Protein AF-A0A9P0PGC3-F1 (afdb_monomer)

Secondary structure (DSSP, 8-state):
----SSHHHHHHHHHHHHHHHHHHHHHHHHHHHHHHHHHHTTSSS-TTTSHHHHHHHHHHTTT---SS-HHHHHHHHHHTT---SSHHHHHHHHHHHHHHHHHHHHHHHHHHHHHHHHSTTS---TT-------HHHHHHHHHHTT------S---

Structure (mmCIF, N/CA/C/O backbone):
data_AF-A0A9P0PGC3-F1
#
_entry.id   AF-A0A9P0PGC3-F1
#
loop_
_atom_site.group_PDB
_atom_site.id
_atom_site.type_symbol
_atom_site.label_atom_id
_atom_site.label_alt_id
_atom_site.label_comp_id
_atom_site.label_asym_id
_atom_site.label_entity_id
_atom_site.label_seq_id
_atom_site.pdbx_PDB_ins_code
_atom_site.Cartn_x
_atom_site.Cartn_y
_atom_site.Cartn_z
_atom_site.occupancy
_atom_site.B_iso_or_equiv
_atom_site.auth_seq_id
_atom_site.auth_comp_id
_atom_site.auth_asym_id
_atom_site.auth_atom_id
_atom_site.pdbx_PDB_model_num
ATOM 1 N N . MET A 1 1 ? 17.626 52.224 -50.484 1.00 42.75 1 MET A N 1
ATOM 2 C CA . MET A 1 1 ? 18.497 51.532 -49.508 1.00 42.75 1 MET A CA 1
ATOM 3 C C . MET A 1 1 ? 17.726 51.415 -48.203 1.00 42.75 1 MET A C 1
ATOM 5 O O . MET A 1 1 ? 17.759 52.318 -47.383 1.00 42.75 1 MET A O 1
ATOM 9 N N . THR A 1 2 ? 16.936 50.357 -48.056 1.00 45.84 2 THR A N 1
ATOM 10 C CA . THR A 1 2 ? 16.105 50.108 -46.872 1.00 45.84 2 THR A CA 1
ATOM 11 C C . THR A 1 2 ? 16.418 48.710 -46.381 1.00 45.84 2 THR A C 1
ATOM 13 O O . THR A 1 2 ? 16.190 47.783 -47.145 1.00 45.84 2 THR A O 1
ATOM 16 N N . THR A 1 3 ? 16.939 48.594 -45.154 1.00 46.19 3 THR A N 1
ATOM 17 C CA . THR A 1 3 ? 16.702 47.511 -44.172 1.00 46.19 3 THR A CA 1
ATOM 18 C C . THR A 1 3 ? 17.803 47.551 -43.110 1.00 46.19 3 THR A C 1
ATOM 20 O O . THR A 1 3 ? 18.868 46.985 -43.330 1.00 46.19 3 THR A O 1
ATOM 23 N 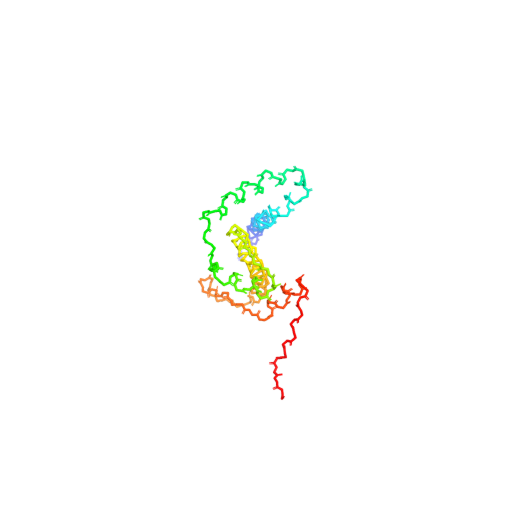N . SER A 1 4 ? 17.571 48.190 -41.955 1.00 48.78 4 SER A N 1
ATOM 24 C CA . SER A 1 4 ? 18.324 47.857 -40.729 1.00 48.78 4 SER A CA 1
ATOM 25 C C . SER A 1 4 ? 17.698 48.453 -39.459 1.00 48.78 4 SER A C 1
ATOM 27 O O . SER A 1 4 ? 18.292 49.296 -38.800 1.00 48.78 4 SER A O 1
ATOM 29 N N . THR A 1 5 ? 16.476 48.052 -39.094 1.00 49.94 5 THR A N 1
ATOM 30 C CA . THR A 1 5 ? 15.910 48.373 -37.760 1.00 49.94 5 THR A CA 1
ATOM 31 C C . THR A 1 5 ? 15.031 47.260 -37.167 1.00 49.94 5 THR A C 1
ATOM 33 O O . THR A 1 5 ? 14.230 47.519 -36.276 1.00 49.94 5 THR A O 1
ATOM 36 N N . SER A 1 6 ? 15.164 45.998 -37.604 1.00 50.94 6 SER A N 1
ATOM 37 C CA . SER A 1 6 ? 14.260 44.913 -37.154 1.00 50.94 6 SER A CA 1
ATOM 38 C C . SER A 1 6 ? 14.863 43.921 -36.141 1.00 50.94 6 SER A C 1
ATOM 40 O O . SER A 1 6 ? 14.130 43.220 -35.448 1.00 50.94 6 SER A O 1
ATOM 42 N N . VAL A 1 7 ? 16.187 43.885 -35.957 1.00 48.88 7 VAL A N 1
ATOM 43 C CA . VAL A 1 7 ? 16.829 42.849 -35.116 1.00 48.88 7 VAL A CA 1
ATOM 44 C C . VAL A 1 7 ? 16.944 43.204 -33.626 1.00 48.88 7 VAL A C 1
ATOM 46 O O . VAL A 1 7 ? 17.023 42.308 -32.788 1.00 48.88 7 VAL A O 1
ATOM 49 N N . ALA A 1 8 ? 16.875 44.487 -33.251 1.00 47.59 8 ALA A N 1
ATOM 50 C CA . ALA A 1 8 ? 17.046 44.908 -31.853 1.00 47.59 8 ALA A CA 1
ATOM 51 C C . ALA A 1 8 ? 15.790 44.696 -30.974 1.00 47.59 8 ALA A C 1
ATOM 53 O O . ALA A 1 8 ? 15.911 44.494 -29.764 1.00 47.59 8 ALA A O 1
ATOM 54 N N . CYS A 1 9 ? 14.583 44.695 -31.557 1.00 42.34 9 CYS A N 1
ATOM 55 C CA . CYS A 1 9 ? 13.338 44.460 -30.808 1.00 42.34 9 CYS A CA 1
ATOM 56 C C . CYS A 1 9 ? 13.086 42.976 -30.491 1.00 42.34 9 CYS A C 1
ATOM 58 O O . CYS A 1 9 ? 12.517 42.666 -29.445 1.00 42.34 9 CYS A O 1
ATOM 60 N N . GLN A 1 10 ? 13.552 42.051 -31.334 1.00 37.75 10 GLN A N 1
ATOM 61 C CA . GLN A 1 10 ? 13.341 40.606 -31.158 1.00 37.75 10 GLN A CA 1
ATOM 62 C C . GLN A 1 10 ? 14.088 40.030 -29.937 1.00 37.75 10 GLN A C 1
ATOM 64 O O . GLN A 1 10 ? 13.552 39.174 -29.232 1.00 37.75 10 GLN A O 1
ATOM 69 N N . LEU A 1 11 ? 15.274 40.551 -29.597 1.00 45.38 11 LEU A N 1
ATOM 70 C CA . LEU A 1 11 ? 16.081 40.002 -28.496 1.00 45.38 11 LEU A CA 1
ATOM 71 C C . LEU A 1 11 ? 15.532 40.344 -27.094 1.00 45.38 11 LEU A C 1
ATOM 73 O O . LEU A 1 11 ? 15.659 39.553 -26.158 1.00 45.38 11 LEU A O 1
ATOM 77 N N . LYS A 1 12 ? 14.862 41.496 -26.934 1.00 44.12 12 LYS A N 1
ATOM 78 C CA . LYS A 1 12 ? 14.280 41.916 -25.641 1.00 44.12 12 LYS A CA 1
ATOM 79 C C . LYS A 1 12 ? 13.019 41.136 -25.268 1.00 44.12 12 LYS A C 1
ATOM 81 O O . LYS A 1 12 ? 12.789 40.882 -24.085 1.00 44.12 12 LYS A O 1
ATOM 86 N N . VAL A 1 13 ? 12.218 40.731 -26.253 1.00 54.56 13 VAL A N 1
ATOM 87 C CA . VAL A 1 13 ? 10.988 39.957 -26.019 1.00 54.56 13 VAL A CA 1
ATOM 88 C C . VAL A 1 13 ? 11.329 38.529 -25.584 1.00 54.56 13 VAL A C 1
ATOM 90 O O . VAL A 1 13 ? 10.723 38.005 -24.651 1.00 54.56 13 VAL A O 1
ATOM 93 N N . HIS A 1 14 ? 12.378 37.942 -26.162 1.00 44.97 14 HIS A N 1
ATOM 94 C CA . HIS A 1 14 ? 12.799 36.581 -25.841 1.00 44.97 14 HIS A CA 1
ATOM 95 C C . HIS A 1 14 ? 13.376 36.451 -24.421 1.00 44.97 14 HIS A C 1
ATOM 97 O O . HIS A 1 14 ? 13.073 35.487 -23.726 1.00 44.97 14 HIS A O 1
ATOM 103 N N . CYS A 1 15 ? 14.103 37.462 -23.927 1.00 43.22 15 CYS A N 1
ATOM 104 C CA . CYS A 1 15 ? 14.627 37.464 -22.556 1.00 43.22 15 CYS A CA 1
ATOM 105 C C . CYS A 1 15 ? 13.507 37.542 -21.499 1.00 43.22 15 CYS A C 1
ATOM 107 O O . CYS A 1 15 ? 13.538 36.822 -20.502 1.00 43.22 15 CYS A O 1
ATOM 109 N N . ARG A 1 16 ? 12.458 38.348 -21.737 1.00 50.69 16 ARG A N 1
ATOM 110 C CA . ARG A 1 16 ? 11.301 38.424 -20.822 1.00 50.69 16 ARG A CA 1
ATOM 111 C C . ARG A 1 16 ? 10.471 37.141 -20.835 1.00 50.69 16 ARG A C 1
ATOM 113 O O . ARG A 1 16 ? 10.026 36.720 -19.772 1.00 50.69 16 ARG A O 1
ATOM 120 N N . ILE A 1 17 ? 10.302 36.504 -21.997 1.00 60.78 17 ILE A N 1
ATOM 121 C CA . ILE A 1 17 ? 9.603 35.215 -22.116 1.00 60.78 17 ILE A CA 1
ATOM 122 C C . ILE A 1 17 ? 10.417 34.096 -21.453 1.00 60.78 17 ILE A C 1
ATOM 124 O O . ILE A 1 17 ? 9.846 33.316 -20.697 1.00 60.78 17 ILE A O 1
ATOM 128 N N . TRP A 1 18 ? 11.741 34.057 -21.633 1.00 50.69 18 TRP A N 1
ATOM 129 C CA . TRP A 1 18 ? 12.603 33.056 -20.994 1.00 50.69 18 TRP A CA 1
ATOM 130 C C . TRP A 1 18 ? 12.639 33.217 -19.467 1.00 50.69 18 TRP A C 1
ATOM 132 O O . TRP A 1 18 ? 12.511 32.231 -18.745 1.00 50.69 18 TRP A O 1
ATOM 142 N N . LEU A 1 19 ? 12.675 34.456 -18.952 1.00 55.84 19 LEU A N 1
ATOM 143 C CA . LEU A 1 19 ? 12.517 34.714 -17.515 1.00 55.84 19 LEU A CA 1
ATOM 144 C C . LEU A 1 19 ? 11.138 34.281 -16.999 1.00 55.84 19 LEU A C 1
ATOM 146 O O . LEU A 1 19 ? 11.040 33.765 -15.889 1.00 55.84 19 LEU A O 1
ATOM 150 N N . TYR A 1 20 ? 10.072 34.488 -17.777 1.00 54.59 20 TYR A N 1
ATOM 151 C CA . TYR A 1 20 ? 8.711 34.120 -17.380 1.00 54.59 20 TYR A CA 1
ATOM 152 C C . TYR A 1 20 ? 8.512 32.602 -17.368 1.00 54.59 20 TYR A C 1
ATOM 154 O O . TYR A 1 20 ? 7.936 32.071 -16.422 1.00 54.59 20 TYR A O 1
ATOM 162 N N . VAL A 1 21 ? 9.052 31.897 -18.366 1.00 49.41 21 VAL A N 1
ATOM 163 C CA . VAL A 1 21 ? 9.047 30.431 -18.441 1.00 49.41 21 VAL A CA 1
ATOM 164 C C . VAL A 1 21 ? 9.909 29.842 -17.329 1.00 49.41 21 VAL A C 1
ATOM 166 O O . VAL A 1 21 ? 9.423 28.985 -16.606 1.00 49.41 21 VAL A O 1
ATOM 169 N N . CYS A 1 22 ? 11.111 30.367 -17.078 1.00 50.03 22 CYS A N 1
ATOM 170 C CA . CYS A 1 22 ? 11.976 29.902 -15.991 1.00 50.03 22 CYS A CA 1
ATOM 171 C C . CYS A 1 22 ? 11.343 30.148 -14.605 1.00 50.03 22 CYS A C 1
ATOM 173 O O . CYS A 1 22 ? 11.344 29.275 -13.737 1.00 50.03 22 CYS A O 1
ATOM 175 N N . LYS A 1 23 ? 10.681 31.297 -14.412 1.00 59.06 23 LYS A N 1
ATOM 176 C CA . LYS A 1 23 ? 9.952 31.619 -13.174 1.00 59.06 23 LYS A CA 1
ATOM 177 C C . LYS A 1 23 ? 8.683 30.774 -13.004 1.00 59.06 23 LYS A C 1
ATOM 179 O O . LYS A 1 23 ? 8.354 30.419 -11.875 1.00 59.06 23 LYS A O 1
ATOM 184 N N . GLN A 1 24 ? 7.998 30.412 -14.092 1.00 60.12 24 GLN A N 1
ATOM 185 C CA . GLN A 1 24 ? 6.842 29.505 -1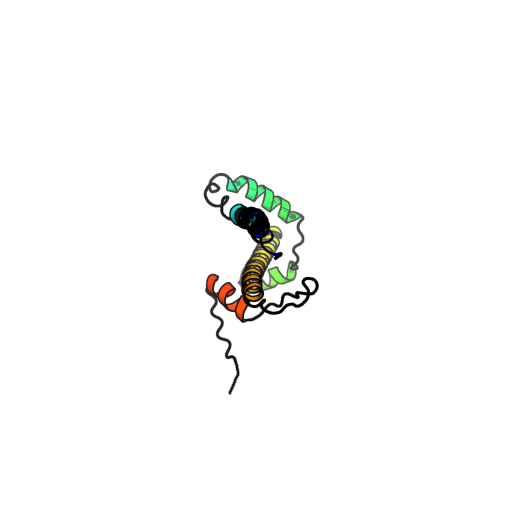4.072 1.00 60.12 24 GLN A CA 1
ATOM 186 C C . GLN A 1 24 ? 7.245 28.042 -13.875 1.00 60.12 24 GLN A C 1
ATOM 188 O O . GLN A 1 24 ? 6.576 27.324 -13.135 1.00 60.12 24 GLN A O 1
ATOM 193 N N . GLN A 1 25 ? 8.371 27.621 -14.444 1.00 50.25 25 GLN A N 1
ATOM 194 C CA . GLN A 1 25 ? 8.930 26.284 -14.283 1.00 50.25 25 GLN A CA 1
ATOM 195 C C . GLN A 1 25 ? 9.460 26.095 -12.858 1.00 50.25 25 GLN A C 1
ATOM 197 O O . GLN A 1 25 ? 9.161 25.082 -12.240 1.00 50.25 25 GLN A O 1
ATOM 202 N N . ALA A 1 26 ? 10.075 27.123 -12.259 1.00 55.00 26 ALA A N 1
ATOM 203 C CA . ALA A 1 26 ? 10.416 27.141 -10.836 1.00 55.00 26 ALA A CA 1
ATOM 204 C C . ALA A 1 26 ? 9.178 27.124 -9.914 1.00 55.00 26 ALA A C 1
ATOM 206 O O . ALA A 1 26 ? 9.235 26.560 -8.825 1.00 55.00 26 ALA A O 1
ATOM 207 N N . LYS A 1 27 ? 8.043 27.710 -10.327 1.00 59.81 27 LYS A N 1
ATOM 208 C CA . LYS A 1 27 ? 6.779 27.692 -9.561 1.00 59.81 27 LYS A CA 1
ATOM 209 C C . LYS A 1 27 ? 6.080 26.332 -9.622 1.00 59.81 27 LYS A C 1
ATOM 211 O O . LYS A 1 27 ? 5.497 25.906 -8.628 1.00 59.81 27 LYS A O 1
ATOM 216 N N . LEU A 1 28 ? 6.154 25.659 -10.770 1.00 55.59 28 LEU A N 1
ATOM 217 C CA . LEU A 1 28 ? 5.652 24.300 -10.973 1.00 55.59 28 LEU A CA 1
ATOM 218 C C . LEU A 1 28 ? 6.538 23.271 -10.269 1.00 55.59 28 LEU A C 1
ATOM 220 O O . LEU A 1 28 ? 5.997 22.451 -9.539 1.00 55.59 28 LEU A O 1
ATOM 224 N N . LEU A 1 29 ? 7.870 23.399 -10.348 1.00 54.72 29 LEU A N 1
ATOM 225 C CA . LEU A 1 29 ? 8.794 22.574 -9.564 1.00 54.72 29 LEU A CA 1
ATOM 226 C C . LEU A 1 29 ? 8.574 22.787 -8.064 1.00 54.72 29 LEU A C 1
ATOM 228 O O . LEU A 1 29 ? 8.441 21.817 -7.338 1.00 54.72 29 LEU A O 1
ATOM 232 N N . LYS A 1 30 ? 8.428 24.037 -7.596 1.00 50.28 30 LYS A N 1
ATOM 233 C CA . LYS A 1 30 ? 8.088 24.315 -6.190 1.00 50.28 30 LYS A CA 1
ATOM 234 C C . LYS A 1 30 ? 6.729 23.743 -5.789 1.00 50.28 30 LYS A C 1
ATOM 236 O O . LYS A 1 30 ? 6.603 23.299 -4.662 1.00 50.28 30 LYS A O 1
ATOM 241 N N . ARG A 1 31 ? 5.728 23.707 -6.679 1.00 53.38 31 ARG A N 1
ATOM 242 C CA . ARG A 1 31 ? 4.428 23.060 -6.409 1.00 53.38 31 ARG A CA 1
ATOM 243 C C . ARG A 1 31 ? 4.509 21.535 -6.390 1.00 53.38 31 ARG A C 1
ATOM 245 O O . ARG A 1 31 ? 3.820 20.938 -5.577 1.00 53.38 31 ARG A O 1
ATOM 252 N N . GLN A 1 32 ? 5.318 20.920 -7.250 1.00 50.53 32 GLN A N 1
ATOM 253 C CA . GLN A 1 32 ? 5.520 19.467 -7.282 1.00 50.53 32 GLN A CA 1
ATOM 254 C C . GLN A 1 32 ? 6.363 18.997 -6.093 1.00 50.53 32 GLN A C 1
ATOM 256 O O . GLN A 1 32 ? 5.971 18.067 -5.400 1.00 50.53 32 GLN A O 1
ATOM 261 N N . VAL A 1 33 ? 7.434 19.729 -5.778 1.00 48.91 33 VAL A N 1
ATOM 262 C CA . VAL A 1 33 ? 8.268 19.526 -4.590 1.00 48.91 33 VAL A CA 1
ATOM 263 C C . VAL A 1 33 ? 7.452 19.768 -3.317 1.00 48.91 33 VAL A C 1
ATOM 265 O O . VAL A 1 33 ? 7.558 18.964 -2.408 1.00 48.91 33 VAL A O 1
ATOM 268 N N . PHE A 1 34 ? 6.565 20.773 -3.253 1.00 42.53 34 PHE A N 1
ATOM 269 C CA . PHE A 1 34 ? 5.673 20.994 -2.097 1.00 42.53 34 PHE A CA 1
ATOM 270 C C . PHE A 1 34 ? 4.609 19.896 -1.937 1.00 42.53 34 PHE A C 1
ATOM 272 O O . PHE A 1 34 ? 4.236 19.588 -0.814 1.00 42.53 34 PHE A O 1
ATOM 279 N N . LYS A 1 35 ? 4.149 19.274 -3.034 1.00 46.28 35 LYS A N 1
ATOM 280 C CA . LYS A 1 35 ? 3.187 18.159 -2.989 1.00 46.28 35 LYS A CA 1
ATOM 281 C C . LYS A 1 35 ? 3.818 16.820 -2.585 1.00 46.28 35 LYS A C 1
ATOM 283 O O . LYS A 1 35 ? 3.080 15.970 -2.128 1.00 46.28 35 LYS A O 1
ATOM 288 N N . MET A 1 36 ? 5.133 16.653 -2.759 1.00 42.22 36 MET A N 1
ATOM 289 C CA . MET A 1 36 ? 5.880 15.456 -2.333 1.00 42.22 36 MET A CA 1
ATOM 290 C C . MET A 1 36 ? 6.607 15.654 -0.988 1.00 42.22 36 MET A C 1
ATOM 292 O O . MET A 1 36 ? 6.745 14.718 -0.219 1.00 42.22 36 MET A O 1
ATOM 296 N N . ASN A 1 37 ? 7.018 16.883 -0.646 1.00 44.28 37 ASN A N 1
ATOM 297 C CA . ASN A 1 37 ? 7.640 17.197 0.654 1.00 44.28 37 ASN A CA 1
ATOM 298 C C . ASN A 1 37 ? 6.634 17.316 1.803 1.00 44.28 37 ASN A C 1
ATOM 300 O O . ASN A 1 37 ? 7.049 17.383 2.958 1.00 44.28 37 ASN A O 1
ATOM 304 N N . GLN A 1 38 ? 5.333 17.398 1.513 1.00 42.88 38 GLN A N 1
ATOM 305 C CA . GLN A 1 38 ? 4.321 17.407 2.569 1.00 42.88 38 GLN A CA 1
ATOM 306 C C . GLN A 1 38 ? 4.128 16.012 3.188 1.00 42.88 38 GLN A C 1
ATOM 308 O O . GLN A 1 38 ? 3.710 15.935 4.339 1.00 42.88 38 GLN A O 1
ATOM 313 N N . ASP A 1 39 ? 4.533 14.954 2.477 1.00 47.69 39 ASP A N 1
ATOM 314 C CA . ASP A 1 39 ? 4.445 13.571 2.952 1.00 47.69 39 ASP A CA 1
ATOM 315 C C . ASP A 1 39 ? 5.720 13.119 3.695 1.00 47.69 39 ASP A C 1
ATOM 317 O O . ASP A 1 39 ? 5.627 12.359 4.655 1.00 47.69 39 ASP A O 1
ATOM 321 N N . GLU A 1 40 ? 6.908 13.639 3.352 1.00 50.81 40 GLU A N 1
ATOM 322 C CA . GLU A 1 40 ? 8.166 13.198 3.989 1.00 50.81 40 GLU A CA 1
ATOM 323 C C . GLU A 1 40 ? 8.568 13.962 5.264 1.00 50.81 40 GLU A C 1
ATOM 325 O O . GLU A 1 40 ? 9.354 13.452 6.059 1.00 50.81 40 GLU A O 1
ATOM 330 N N . LYS A 1 41 ? 8.035 15.163 5.532 1.00 38.84 41 LYS A N 1
ATOM 331 C CA . LYS A 1 41 ? 8.497 15.984 6.676 1.00 38.84 41 LYS A CA 1
ATOM 332 C C . LYS A 1 41 ? 7.725 15.828 7.990 1.00 38.84 41 LYS A C 1
ATOM 334 O O . LYS A 1 41 ? 7.971 16.589 8.920 1.00 38.84 41 LYS A O 1
ATOM 339 N N . MET A 1 42 ? 6.805 14.870 8.080 1.00 35.22 42 MET A N 1
ATOM 340 C CA . MET A 1 42 ? 6.003 14.614 9.290 1.00 35.22 42 MET A CA 1
ATOM 341 C C . MET A 1 42 ? 6.364 13.301 10.004 1.00 35.22 42 MET A C 1
ATOM 343 O O . MET A 1 42 ? 5.717 12.966 10.990 1.00 35.22 42 MET A O 1
ATOM 347 N N . ILE A 1 43 ? 7.366 12.548 9.534 1.00 53.16 43 ILE A N 1
ATOM 348 C CA . ILE A 1 43 ? 7.625 11.184 10.034 1.00 53.16 43 ILE A CA 1
ATOM 349 C C . ILE A 1 43 ? 8.623 11.148 11.211 1.00 53.16 43 ILE A C 1
ATOM 351 O O . ILE A 1 43 ? 8.566 10.219 12.011 1.00 53.16 43 ILE A O 1
ATOM 355 N N . GLU A 1 44 ? 9.476 12.161 11.408 1.00 46.53 44 GLU A N 1
ATOM 356 C CA . GLU A 1 44 ? 10.603 12.029 12.355 1.00 46.53 44 GLU A CA 1
ATOM 357 C C . GLU A 1 44 ? 10.368 12.606 13.775 1.00 46.53 44 GLU A C 1
ATOM 359 O O . GLU A 1 44 ? 10.986 12.130 14.723 1.00 46.53 44 GLU A O 1
ATOM 364 N N . ASP A 1 45 ? 9.396 13.508 13.987 1.00 45.12 45 ASP A N 1
ATOM 365 C CA . ASP A 1 45 ? 9.102 14.109 15.317 1.00 45.12 45 ASP A CA 1
ATOM 366 C C . ASP A 1 45 ? 7.983 13.398 16.123 1.00 45.12 45 ASP A C 1
ATOM 368 O O . ASP A 1 45 ? 7.619 13.803 17.227 1.00 45.12 45 ASP A O 1
ATOM 372 N N . GLN A 1 46 ? 7.386 12.332 15.587 1.00 48.59 46 GLN A N 1
ATOM 373 C CA . GLN A 1 46 ? 6.070 11.844 16.025 1.00 48.59 46 GLN A CA 1
ATOM 374 C C . GLN A 1 46 ? 6.088 10.802 17.167 1.00 48.59 46 GLN A C 1
ATOM 376 O O . GLN A 1 46 ? 5.051 10.535 17.771 1.00 48.59 46 GLN A O 1
ATOM 381 N N . ASN A 1 47 ? 7.237 10.245 17.559 1.00 46.38 47 ASN A N 1
ATOM 382 C CA . ASN A 1 47 ? 7.268 9.059 18.436 1.00 46.38 47 ASN A CA 1
ATOM 383 C C . ASN A 1 47 ? 6.672 9.215 19.856 1.00 46.38 47 ASN A C 1
ATOM 385 O O . ASN A 1 47 ? 6.337 8.204 20.467 1.00 46.38 47 ASN A O 1
ATOM 389 N N . LEU A 1 48 ? 6.455 10.435 20.368 1.00 47.03 48 LEU A N 1
ATOM 390 C CA . LEU A 1 48 ? 5.747 10.658 21.646 1.00 47.03 48 LEU A CA 1
ATOM 391 C C . LEU A 1 48 ? 4.292 11.143 21.485 1.00 47.03 48 LEU A C 1
ATOM 393 O O . LEU A 1 48 ? 3.492 10.993 22.405 1.00 47.03 48 LEU A O 1
ATOM 397 N N . SER A 1 49 ? 3.933 11.692 20.318 1.00 48.00 49 SER A N 1
ATOM 398 C CA . SER A 1 49 ? 2.600 12.240 20.016 1.00 48.00 49 SER A CA 1
ATOM 399 C C . SER A 1 49 ? 1.738 11.317 19.145 1.00 48.00 49 SER A C 1
ATOM 401 O O . SER A 1 49 ? 0.594 11.672 18.889 1.00 48.00 49 SER A O 1
ATOM 403 N N . LEU A 1 50 ? 2.232 10.145 18.716 1.00 57.22 50 LEU A N 1
ATOM 404 C CA . LEU A 1 50 ? 1.496 9.170 17.884 1.00 57.22 50 LEU A CA 1
ATOM 405 C C . LEU A 1 50 ? 0.347 8.455 18.602 1.00 57.22 50 LEU A C 1
ATOM 407 O O . LEU A 1 50 ? -0.550 7.941 17.940 1.00 57.22 50 LEU A O 1
ATOM 411 N N . GLY A 1 51 ? 0.348 8.409 19.937 1.00 58.09 51 GLY A N 1
ATOM 412 C CA . GLY A 1 51 ? -0.672 7.673 20.693 1.00 58.09 51 GLY A CA 1
ATOM 413 C C . GLY A 1 51 ? -2.080 8.264 20.561 1.00 58.09 51 GLY A C 1
ATOM 414 O O . GLY A 1 51 ? -3.036 7.520 20.374 1.00 58.09 51 GLY A O 1
ATOM 415 N N . GLN A 1 52 ? -2.192 9.594 20.609 1.00 63.38 52 GLN A N 1
ATOM 416 C CA . GLN A 1 52 ? -3.454 10.338 20.468 1.00 63.38 52 GLN A CA 1
ATOM 417 C C . GLN A 1 52 ? -4.073 10.240 19.054 1.00 63.38 52 GLN A C 1
ATOM 419 O O . GLN A 1 52 ? -5.232 9.849 18.938 1.00 63.38 52 GLN A O 1
ATOM 424 N N . PRO A 1 53 ? -3.340 10.495 17.950 1.00 78.00 53 PRO A N 1
ATOM 425 C CA . PRO A 1 53 ? -3.903 10.357 16.612 1.00 78.00 53 PRO A CA 1
ATOM 426 C C . PRO A 1 53 ? -4.204 8.897 16.263 1.00 78.00 53 PRO A C 1
ATOM 428 O O . PRO A 1 53 ? -5.115 8.642 15.480 1.00 78.00 53 PRO A O 1
ATOM 431 N N . LEU A 1 54 ? -3.484 7.926 16.844 1.00 75.56 54 LEU A N 1
ATOM 432 C CA . LEU A 1 54 ? -3.779 6.512 16.629 1.00 75.56 54 LEU A CA 1
ATOM 433 C C . LEU A 1 54 ? -5.064 6.083 17.342 1.00 75.56 54 LEU A C 1
ATOM 435 O O . LEU A 1 54 ? -5.851 5.353 16.746 1.00 75.56 54 LEU A O 1
ATOM 439 N N . SER A 1 55 ? -5.308 6.528 18.581 1.00 79.38 55 SER A N 1
ATOM 440 C CA . SER A 1 55 ? -6.574 6.226 19.263 1.00 79.38 55 SER A CA 1
ATOM 441 C C . SER A 1 55 ? -7.768 6.808 18.512 1.00 79.38 55 SER A C 1
ATOM 443 O O . SER A 1 55 ? -8.757 6.104 18.306 1.00 79.38 55 SER A O 1
ATOM 445 N N . ASP A 1 56 ? -7.635 8.041 18.023 1.00 80.56 56 ASP A N 1
ATOM 446 C CA . ASP A 1 56 ? -8.677 8.710 17.243 1.00 80.56 56 ASP A CA 1
ATOM 447 C C . ASP A 1 56 ? -8.904 8.001 15.898 1.00 80.56 56 ASP A C 1
ATOM 449 O O . ASP A 1 56 ? -10.043 7.801 15.472 1.00 80.56 56 ASP A O 1
ATOM 453 N N . PHE A 1 57 ? -7.831 7.533 15.254 1.00 81.75 57 PHE A N 1
ATOM 454 C CA . PHE A 1 57 ? -7.915 6.737 14.031 1.00 81.75 57 PHE A CA 1
ATOM 455 C C . PHE A 1 57 ? -8.602 5.384 14.260 1.00 81.75 57 PHE A C 1
ATOM 457 O O . PHE A 1 57 ? -9.459 4.986 13.473 1.00 81.75 57 PHE A O 1
ATOM 464 N N . LEU A 1 58 ? -8.285 4.680 15.352 1.00 80.94 58 LEU A N 1
ATOM 465 C CA . LEU A 1 58 ? -8.932 3.408 15.689 1.00 80.94 58 LEU A CA 1
ATOM 466 C C . LEU A 1 58 ? -10.432 3.568 15.950 1.00 80.94 58 LEU A C 1
ATOM 468 O O . LEU A 1 58 ? -11.201 2.667 15.616 1.00 80.94 58 LEU A O 1
ATOM 472 N N . GLN A 1 59 ? -10.847 4.707 16.503 1.00 84.00 59 GLN A N 1
ATOM 473 C CA . GLN A 1 59 ? -12.257 5.024 16.707 1.00 84.00 59 GLN A CA 1
ATOM 474 C C . GLN A 1 59 ? -12.977 5.276 15.372 1.00 84.00 59 GLN A C 1
ATOM 476 O O . GLN A 1 59 ? -14.092 4.805 15.171 1.00 84.00 59 GLN A O 1
ATOM 481 N N . GLN A 1 60 ? -12.314 5.922 14.409 1.00 81.12 60 GLN A N 1
ATOM 482 C CA . GLN A 1 60 ? -12.851 6.134 13.057 1.00 81.12 60 GLN A CA 1
ATOM 483 C C . GLN A 1 60 ? -12.987 4.836 12.236 1.00 81.12 60 GLN A C 1
ATOM 485 O O . GLN A 1 60 ? -13.811 4.762 11.322 1.00 81.12 60 GLN A O 1
ATOM 490 N N . LEU A 1 61 ? -12.215 3.790 12.552 1.00 80.12 61 LEU A N 1
ATOM 491 C CA . LEU A 1 61 ? -12.291 2.490 11.867 1.00 80.12 61 LEU A CA 1
ATOM 492 C C . LEU A 1 61 ? -13.575 1.700 12.168 1.00 80.12 61 LEU A C 1
ATOM 494 O O . LEU A 1 61 ? -13.891 0.746 11.448 1.00 80.12 61 LEU A O 1
ATOM 498 N N . GLU A 1 62 ? -14.315 2.057 13.217 1.00 80.12 62 GLU A N 1
ATOM 499 C CA . GLU A 1 62 ? -15.577 1.391 13.566 1.00 80.12 62 GLU A CA 1
ATOM 500 C C . GLU A 1 62 ? -16.695 1.683 12.553 1.00 80.12 62 GLU A C 1
ATOM 502 O O . GLU A 1 62 ? -17.525 0.807 12.300 1.00 80.12 62 GLU A O 1
ATOM 507 N N . ASP A 1 63 ? -16.640 2.831 11.877 1.00 82.44 63 ASP A N 1
ATOM 508 C CA . ASP A 1 63 ? -17.652 3.248 10.897 1.00 82.44 63 ASP A CA 1
ATOM 509 C C . ASP A 1 63 ? -17.164 3.165 9.441 1.00 82.44 63 ASP A C 1
ATOM 511 O O . ASP A 1 63 ? -17.943 3.325 8.498 1.00 82.44 63 ASP A O 1
ATOM 515 N N . TYR A 1 64 ? -15.874 2.894 9.221 1.00 77.69 64 TYR A N 1
ATOM 516 C CA . TYR A 1 64 ? -15.316 2.815 7.875 1.00 77.69 64 TYR A CA 1
ATOM 517 C C . TYR A 1 64 ? -15.599 1.464 7.207 1.00 77.69 64 TYR A C 1
ATOM 519 O O . TYR A 1 64 ? -15.310 0.400 7.757 1.00 77.69 64 TYR A O 1
ATOM 527 N N . THR A 1 65 ? -16.104 1.505 5.972 1.00 80.31 65 THR A N 1
ATOM 528 C CA . THR A 1 65 ? -16.308 0.318 5.131 1.00 80.31 65 THR A CA 1
ATOM 529 C C . THR A 1 65 ? -15.237 0.278 4.036 1.00 80.31 65 THR A C 1
ATOM 531 O O . THR A 1 65 ? -15.297 1.059 3.084 1.00 80.31 65 THR A O 1
ATOM 534 N N . PRO A 1 66 ? -14.206 -0.580 4.162 1.00 81.50 66 PRO A N 1
ATOM 535 C CA . PRO A 1 66 ? -13.137 -0.643 3.174 1.00 81.50 66 PRO A CA 1
ATOM 536 C C . PRO A 1 66 ? -13.636 -1.165 1.821 1.00 81.50 66 PRO A C 1
ATOM 538 O O . PRO A 1 66 ? -14.541 -1.991 1.744 1.00 81.50 66 PRO A O 1
ATOM 541 N N . THR A 1 67 ? -12.969 -0.748 0.741 1.00 86.75 67 THR A N 1
ATOM 542 C CA . THR A 1 67 ? -13.207 -1.251 -0.629 1.00 86.75 67 THR A CA 1
ATOM 543 C C . THR A 1 67 ? -13.062 -2.774 -0.753 1.00 86.75 67 THR A C 1
ATOM 545 O O . THR A 1 67 ? -13.700 -3.396 -1.599 1.00 86.75 67 THR A O 1
ATOM 548 N N . ILE A 1 68 ? -12.208 -3.382 0.076 1.00 84.19 68 ILE A N 1
ATOM 549 C CA . ILE A 1 68 ? -12.053 -4.836 0.173 1.00 84.19 68 ILE A CA 1
ATOM 550 C C . ILE A 1 68 ? -13.052 -5.329 1.225 1.00 84.19 68 ILE A C 1
ATOM 552 O O . ILE A 1 68 ? -12.973 -4.864 2.360 1.00 84.19 68 ILE A O 1
ATOM 556 N N . PRO A 1 69 ? -13.956 -6.266 0.894 1.00 89.88 69 PRO A N 1
ATOM 557 C CA . PRO A 1 69 ? -14.945 -6.756 1.843 1.00 89.88 69 PRO A CA 1
ATOM 558 C C . PRO A 1 69 ? -14.295 -7.568 2.970 1.00 89.88 69 PRO A C 1
ATOM 560 O O . PRO A 1 69 ? -13.397 -8.379 2.727 1.00 89.88 69 PRO A O 1
ATOM 563 N N . ASP A 1 70 ? -14.825 -7.421 4.186 1.00 86.44 70 ASP A N 1
ATOM 564 C CA . ASP A 1 70 ? -14.286 -8.042 5.405 1.00 86.44 70 ASP A CA 1
ATOM 565 C C . ASP A 1 70 ? -14.149 -9.572 5.288 1.00 86.44 70 ASP A C 1
ATOM 567 O O . ASP A 1 70 ? -13.185 -10.152 5.781 1.00 86.44 70 ASP A O 1
ATOM 571 N N . ALA A 1 71 ? -15.052 -10.239 4.558 1.00 89.81 71 ALA A N 1
ATOM 572 C CA . ALA A 1 71 ? -14.989 -11.683 4.322 1.00 89.81 71 ALA A CA 1
ATOM 573 C C . ALA A 1 71 ? -13.708 -12.132 3.591 1.00 89.81 71 ALA A C 1
ATOM 575 O O . ALA A 1 71 ? -13.160 -13.190 3.905 1.00 89.81 71 ALA A O 1
ATOM 576 N N . VAL A 1 72 ? -13.213 -11.333 2.638 1.00 91.88 72 VAL A N 1
ATOM 577 C CA . VAL A 1 72 ? -11.987 -11.644 1.884 1.00 91.88 72 VAL A CA 1
ATOM 578 C C . VAL A 1 72 ? -10.775 -11.502 2.793 1.00 91.88 72 VAL A C 1
ATOM 580 O O . VAL A 1 72 ? -9.933 -12.398 2.847 1.00 91.88 72 VAL A O 1
ATOM 583 N N . THR A 1 73 ? -10.716 -10.418 3.561 1.00 90.69 73 THR A N 1
ATOM 584 C CA . THR A 1 73 ? -9.628 -10.196 4.514 1.00 90.69 73 THR A CA 1
ATOM 585 C C . THR A 1 73 ? -9.612 -11.285 5.588 1.00 90.69 73 THR A C 1
ATOM 587 O O . THR A 1 73 ? -8.560 -11.861 5.850 1.00 90.69 73 THR A O 1
ATOM 590 N N . CYS A 1 74 ? -10.770 -11.674 6.131 1.00 90.44 74 CYS A N 1
ATOM 591 C CA . CYS A 1 74 ? -10.874 -12.785 7.082 1.00 90.44 74 CYS A CA 1
ATOM 592 C C . CYS A 1 74 ? -10.408 -14.126 6.496 1.00 90.44 74 CYS A C 1
ATOM 594 O O . CYS A 1 74 ? -9.751 -14.895 7.195 1.00 90.44 74 CYS A O 1
ATOM 596 N N . TYR A 1 75 ? -10.703 -14.415 5.224 1.00 93.31 75 TYR A N 1
ATOM 597 C CA . TYR A 1 75 ? -10.218 -15.631 4.565 1.00 93.31 75 TYR A CA 1
ATOM 598 C C . TYR A 1 75 ? -8.684 -15.673 4.502 1.00 93.31 75 TYR A C 1
ATOM 600 O O . TYR A 1 75 ? -8.079 -16.676 4.886 1.00 9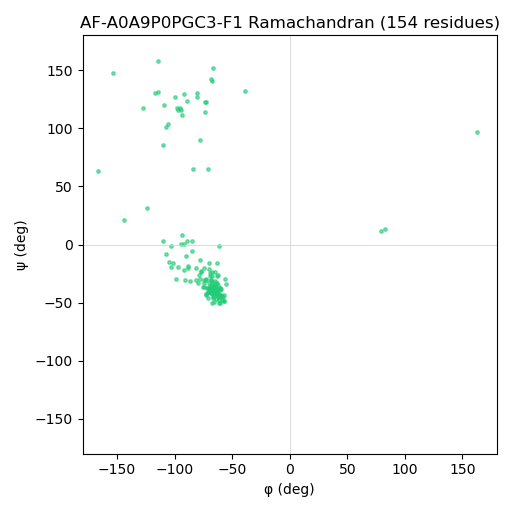3.31 75 TYR A O 1
ATOM 608 N N . TYR A 1 76 ? -8.044 -14.577 4.080 1.00 93.12 76 TYR A N 1
ATOM 609 C CA . TYR A 1 76 ? -6.581 -14.506 4.019 1.00 93.12 76 TYR A CA 1
ATOM 610 C C . TYR A 1 76 ? -5.928 -14.542 5.404 1.00 93.12 76 TYR A C 1
ATOM 612 O O . TYR A 1 76 ? -4.888 -15.178 5.561 1.00 93.12 76 TYR A O 1
ATOM 620 N N . LEU A 1 77 ? -6.553 -13.935 6.415 1.00 92.06 77 LEU A N 1
ATOM 621 C CA . LEU A 1 77 ? -6.067 -13.997 7.794 1.00 92.06 77 LEU A CA 1
ATOM 622 C C . LEU A 1 77 ? -6.180 -15.407 8.377 1.00 92.06 77 LEU A C 1
ATOM 624 O O . LEU A 1 77 ? -5.226 -15.913 8.960 1.00 92.06 77 LEU A O 1
ATOM 628 N N . ARG A 1 78 ? -7.288 -16.114 8.138 1.00 92.56 78 ARG A N 1
ATOM 629 C CA . ARG A 1 78 ? -7.401 -17.514 8.563 1.00 92.56 78 ARG A CA 1
ATOM 630 C C . ARG A 1 78 ? -6.390 -18.401 7.837 1.00 92.56 78 ARG A C 1
ATOM 632 O O . ARG A 1 78 ? -5.818 -19.295 8.454 1.00 92.56 78 ARG A O 1
ATOM 639 N N . SER A 1 79 ? -6.117 -18.126 6.559 1.00 93.19 79 SER A N 1
ATOM 640 C CA . SER A 1 79 ? -5.074 -18.827 5.802 1.00 93.19 79 SER A CA 1
ATOM 641 C C . SER A 1 79 ? -3.667 -18.597 6.366 1.00 93.19 79 SER A C 1
ATOM 643 O O . SER A 1 79 ? -2.816 -19.464 6.189 1.00 93.19 79 SER A O 1
ATOM 645 N N . SER A 1 80 ? -3.410 -17.470 7.039 1.00 91.69 80 SER A N 1
ATOM 646 C CA . SER A 1 80 ? -2.160 -17.223 7.769 1.00 91.69 80 SER A CA 1
ATOM 647 C C . SER A 1 80 ? -2.195 -17.700 9.230 1.00 91.69 80 SER A C 1
ATOM 649 O O . SER A 1 80 ? -1.211 -17.533 9.947 1.00 91.69 80 SER A O 1
ATOM 651 N N . GLY A 1 81 ? -3.294 -18.327 9.671 1.00 92.50 81 GLY A N 1
ATOM 652 C CA . GLY A 1 81 ? -3.481 -18.832 11.035 1.00 92.50 81 GLY A CA 1
ATOM 653 C C . GLY A 1 81 ? -3.953 -17.780 12.044 1.00 92.50 81 GLY A C 1
ATOM 654 O O . GLY A 1 81 ? -3.898 -18.028 13.248 1.00 92.50 81 GLY A O 1
ATOM 655 N N . PHE A 1 82 ? -4.412 -16.616 11.581 1.00 89.69 82 PHE A N 1
ATOM 656 C CA . PHE A 1 82 ? -4.890 -15.521 12.419 1.00 89.69 82 PHE A CA 1
ATOM 657 C C . PHE A 1 82 ? -6.412 -15.355 12.322 1.00 89.69 82 PHE A C 1
ATOM 659 O O . PHE A 1 82 ? -6.962 -15.073 11.262 1.00 89.69 82 PHE A O 1
ATOM 666 N N . GLU A 1 83 ? -7.102 -15.491 13.453 1.00 89.88 83 GLU A N 1
ATOM 667 C CA . GLU A 1 83 ? -8.551 -15.297 13.559 1.00 89.88 83 GLU A CA 1
ATOM 668 C C . GLU A 1 83 ? -8.832 -13.977 14.309 1.00 89.88 83 GLU A C 1
ATOM 670 O O . GLU A 1 83 ? -8.713 -13.930 15.540 1.00 89.88 83 GLU A O 1
ATOM 675 N N . PRO A 1 84 ? -9.165 -12.880 13.605 1.00 82.06 84 PRO A N 1
ATOM 676 C CA . PRO A 1 84 ? -9.446 -11.599 14.243 1.00 82.06 84 PRO A CA 1
ATOM 677 C C . PRO A 1 84 ? -10.800 -11.632 14.965 1.00 82.06 84 PRO A C 1
ATOM 679 O O . PRO A 1 84 ? -11.837 -11.862 14.349 1.00 82.06 84 PRO A O 1
ATOM 682 N N . LYS A 1 85 ? -10.797 -11.361 16.276 1.00 83.06 85 LYS A N 1
ATOM 683 C CA . LYS A 1 85 ? -12.025 -11.218 17.086 1.00 83.06 85 LYS A CA 1
ATOM 684 C C . LYS A 1 85 ? -12.664 -9.835 16.948 1.00 83.06 85 LYS A C 1
ATOM 686 O O . LYS A 1 85 ? -13.880 -9.712 17.039 1.00 83.06 85 LYS A O 1
ATOM 691 N N . ASP A 1 86 ? -11.838 -8.817 16.705 1.00 86.19 86 ASP A N 1
ATOM 692 C CA . ASP A 1 86 ? -12.277 -7.433 16.566 1.00 86.19 86 ASP A CA 1
ATOM 693 C C . ASP A 1 86 ? -12.381 -7.034 15.085 1.00 86.19 86 ASP A C 1
ATOM 695 O O . ASP A 1 86 ? -11.382 -7.115 1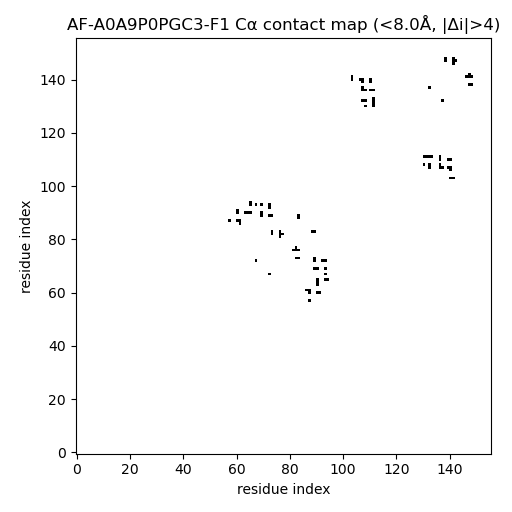4.358 1.00 86.19 86 ASP A O 1
ATOM 699 N N . PRO A 1 87 ? -13.532 -6.504 14.629 1.00 85.50 87 PRO A N 1
ATOM 700 C CA . PRO A 1 87 ? -13.710 -6.072 13.239 1.00 85.50 87 PRO A CA 1
ATOM 701 C C . PRO A 1 87 ? -12.804 -4.888 12.866 1.00 85.50 87 PRO A C 1
ATOM 703 O O . PRO A 1 87 ? -12.444 -4.711 11.704 1.00 85.50 87 PRO A O 1
ATOM 706 N N . ARG A 1 88 ? -12.361 -4.105 13.859 1.00 84.56 88 ARG A N 1
ATOM 707 C CA . ARG A 1 88 ? -11.409 -2.997 13.680 1.00 84.56 88 ARG A CA 1
ATOM 708 C C . ARG A 1 88 ? -10.072 -3.459 13.108 1.00 84.56 88 ARG A C 1
ATOM 710 O O . ARG A 1 88 ? -9.503 -2.777 12.261 1.00 84.56 88 ARG A O 1
ATOM 717 N N . LEU A 1 89 ? -9.591 -4.630 13.530 1.00 87.06 89 LEU A N 1
ATOM 718 C CA . LEU A 1 89 ? -8.332 -5.187 13.033 1.00 87.06 89 LEU A CA 1
ATOM 719 C C . LEU A 1 89 ? -8.456 -5.627 11.575 1.00 87.06 89 LEU A C 1
ATOM 721 O O . LEU A 1 89 ? -7.555 -5.372 10.780 1.00 87.06 89 LEU A O 1
ATOM 725 N N . VAL A 1 90 ? -9.593 -6.222 11.206 1.00 89.19 90 VAL A N 1
ATOM 726 C CA . VAL A 1 90 ? -9.879 -6.617 9.818 1.00 89.19 90 VAL A CA 1
ATOM 727 C C . VAL A 1 90 ? -9.837 -5.396 8.904 1.00 89.19 90 VAL A C 1
ATOM 729 O O . VAL A 1 90 ? -9.155 -5.403 7.881 1.00 89.19 90 VAL A O 1
ATOM 732 N N . ARG A 1 91 ? -10.499 -4.310 9.308 1.00 88.56 91 ARG A N 1
ATOM 733 C CA . ARG A 1 91 ? -10.560 -3.069 8.528 1.00 88.56 91 ARG A CA 1
ATOM 734 C C . ARG A 1 91 ? -9.220 -2.356 8.454 1.00 88.56 91 ARG A C 1
ATOM 736 O O . ARG A 1 91 ? -8.857 -1.882 7.382 1.00 88.56 91 ARG A O 1
ATOM 743 N N . LEU A 1 92 ? -8.459 -2.339 9.548 1.00 87.56 92 LEU A N 1
ATOM 744 C CA . LEU A 1 92 ? -7.104 -1.791 9.569 1.00 87.56 92 LEU A CA 1
ATOM 745 C C . LEU A 1 92 ? -6.206 -2.484 8.537 1.00 87.56 92 LEU A C 1
ATOM 747 O O . LEU A 1 92 ? -5.547 -1.819 7.741 1.00 87.56 92 LEU A O 1
ATOM 751 N N . ILE A 1 93 ? -6.221 -3.818 8.515 1.00 89.44 93 ILE A N 1
ATOM 752 C CA . ILE A 1 93 ? -5.428 -4.621 7.577 1.00 89.44 93 ILE A CA 1
ATOM 753 C C . ILE A 1 93 ? -5.888 -4.373 6.134 1.00 89.44 93 ILE A C 1
ATOM 755 O O . ILE A 1 93 ? -5.055 -4.183 5.248 1.00 89.44 93 ILE A O 1
ATOM 759 N N . SER A 1 94 ? -7.201 -4.295 5.896 1.00 89.69 94 SER A N 1
ATOM 760 C CA . SER A 1 94 ? -7.760 -3.954 4.581 1.00 89.69 94 SER A CA 1
ATOM 761 C C . SER A 1 94 ? -7.291 -2.581 4.083 1.00 89.69 94 SER A C 1
ATOM 763 O O . SER A 1 94 ? -6.910 -2.450 2.920 1.00 89.69 94 SER A O 1
ATOM 765 N N . ILE A 1 95 ? -7.289 -1.557 4.942 1.00 86.88 95 ILE A N 1
ATOM 766 C CA . ILE A 1 95 ? -6.845 -0.199 4.585 1.00 86.88 95 ILE A CA 1
ATOM 767 C C . ILE A 1 95 ? -5.336 -0.165 4.346 1.00 86.88 95 ILE A C 1
ATOM 769 O O . ILE A 1 95 ? -4.888 0.450 3.380 1.00 86.88 95 ILE A O 1
ATOM 773 N N . ALA A 1 96 ? -4.549 -0.862 5.168 1.00 88.62 96 ALA A N 1
ATOM 774 C CA . ALA A 1 96 ? -3.109 -0.985 4.964 1.00 88.62 96 ALA A CA 1
ATOM 775 C C . ALA A 1 96 ? -2.788 -1.631 3.605 1.00 88.62 96 ALA A C 1
ATOM 777 O O . ALA A 1 96 ? -1.958 -1.117 2.855 1.00 88.62 96 ALA A O 1
ATOM 778 N N . ALA A 1 97 ? -3.502 -2.699 3.235 1.00 89.69 97 ALA A N 1
ATOM 779 C CA . ALA A 1 97 ? -3.365 -3.333 1.924 1.00 89.69 97 ALA A CA 1
ATOM 780 C C . ALA A 1 97 ? -3.764 -2.389 0.771 1.00 89.69 97 ALA A C 1
ATOM 782 O O . ALA A 1 97 ? -3.092 -2.338 -0.259 1.00 89.69 97 ALA A O 1
ATOM 783 N N . GLN A 1 98 ? -4.829 -1.600 0.941 1.00 88.00 98 GLN A N 1
ATOM 784 C CA . GLN A 1 98 ? -5.252 -0.601 -0.050 1.00 88.00 98 GLN A CA 1
ATOM 785 C C . GLN A 1 98 ? -4.236 0.529 -0.217 1.00 88.00 98 GLN A C 1
ATOM 787 O O . GLN A 1 98 ? -3.973 0.952 -1.347 1.00 88.00 98 GLN A O 1
ATOM 792 N N . LYS A 1 99 ? -3.646 1.003 0.884 1.00 87.75 99 LYS A N 1
ATOM 793 C CA . LYS A 1 99 ? -2.568 1.994 0.858 1.00 87.75 99 LYS A CA 1
ATOM 794 C C . LYS A 1 99 ? -1.347 1.436 0.135 1.00 87.75 99 LYS A C 1
ATOM 796 O O . LYS A 1 99 ? -0.842 2.096 -0.763 1.00 87.75 99 LYS A O 1
ATOM 801 N N . PHE A 1 100 ? -0.964 0.196 0.430 1.00 87.12 100 PHE A N 1
ATOM 802 C CA . PHE A 1 100 ? 0.151 -0.477 -0.233 1.00 87.12 100 PHE A CA 1
ATOM 803 C C . PHE A 1 100 ? -0.022 -0.559 -1.759 1.00 87.12 100 PHE A C 1
ATOM 805 O O . PHE A 1 100 ? 0.871 -0.172 -2.509 1.00 87.12 100 PHE A O 1
ATOM 812 N N . ILE A 1 101 ? -1.195 -0.990 -2.240 1.00 87.56 101 ILE A N 1
ATOM 813 C CA . ILE A 1 101 ? -1.486 -1.032 -3.685 1.00 87.56 101 ILE A CA 1
ATOM 814 C C . ILE A 1 101 ? -1.467 0.378 -4.290 1.00 87.56 101 ILE A C 1
ATOM 816 O O . ILE A 1 101 ? -0.974 0.571 -5.402 1.00 87.56 101 ILE A O 1
ATOM 820 N N . SER A 1 102 ? -2.001 1.362 -3.565 1.00 87.50 102 SER A N 1
ATOM 821 C CA . SER A 1 102 ? -2.029 2.754 -4.017 1.00 87.50 102 SER A CA 1
ATOM 822 C C . SER A 1 102 ? -0.624 3.334 -4.159 1.00 87.50 102 SER A C 1
ATOM 824 O O . SER A 1 102 ? -0.367 4.046 -5.125 1.00 87.50 102 SER A O 1
ATOM 826 N N . ASP A 1 103 ? 0.291 3.001 -3.253 1.00 86.50 103 ASP A N 1
ATOM 827 C CA . ASP A 1 103 ? 1.676 3.479 -3.291 1.00 86.50 103 ASP A CA 1
ATOM 828 C C . ASP A 1 103 ? 2.413 2.927 -4.511 1.00 86.50 103 ASP A C 1
ATOM 830 O O . ASP A 1 103 ? 2.887 3.706 -5.337 1.00 86.50 103 ASP A O 1
ATOM 834 N N . ILE A 1 104 ? 2.337 1.612 -4.744 1.00 86.06 104 ILE A N 1
ATOM 835 C CA . ILE A 1 104 ? 2.906 0.980 -5.947 1.00 86.06 104 ILE A CA 1
ATOM 836 C C . ILE A 1 104 ? 2.329 1.596 -7.229 1.00 86.06 104 ILE A C 1
ATOM 838 O O . ILE A 1 104 ? 3.050 1.854 -8.197 1.00 86.06 104 ILE A O 1
ATOM 842 N N . ALA A 1 105 ? 1.014 1.828 -7.267 1.00 87.88 105 ALA A N 1
ATOM 843 C CA . ALA A 1 105 ? 0.360 2.419 -8.430 1.00 87.88 105 ALA A CA 1
ATOM 844 C C . ALA A 1 105 ? 0.802 3.872 -8.666 1.00 87.88 105 ALA A C 1
ATOM 846 O O . ALA A 1 105 ? 0.956 4.287 -9.819 1.00 87.88 105 ALA A O 1
ATOM 847 N N . ASN A 1 106 ? 1.020 4.641 -7.598 1.00 87.44 106 ASN A N 1
ATOM 848 C CA . ASN A 1 106 ? 1.519 6.009 -7.679 1.00 87.44 106 ASN A CA 1
ATOM 849 C C . ASN A 1 106 ? 2.966 6.048 -8.183 1.00 87.44 106 ASN A C 1
ATOM 851 O O . ASN A 1 106 ? 3.266 6.870 -9.051 1.00 87.44 106 ASN A O 1
ATOM 855 N N . ASP A 1 107 ? 3.826 5.142 -7.728 1.00 86.12 107 ASP A N 1
ATOM 856 C CA . ASP A 1 107 ? 5.222 5.054 -8.172 1.00 86.12 107 ASP A CA 1
ATOM 857 C C . ASP A 1 107 ? 5.309 4.637 -9.644 1.00 86.12 107 ASP A C 1
ATOM 859 O O . ASP A 1 107 ? 5.945 5.306 -10.466 1.00 86.12 107 ASP A O 1
ATOM 863 N N . ALA A 1 108 ? 4.545 3.617 -10.041 1.00 85.94 108 ALA A N 1
ATOM 864 C CA . ALA A 1 108 ? 4.434 3.222 -11.442 1.00 85.94 108 ALA A CA 1
ATOM 865 C C . ALA A 1 108 ? 3.874 4.361 -12.321 1.00 85.94 108 ALA A C 1
ATOM 867 O O . ALA A 1 108 ? 4.331 4.574 -13.447 1.00 85.94 108 ALA A O 1
ATOM 868 N N . LEU A 1 109 ? 2.916 5.151 -11.818 1.00 85.12 109 LEU A N 1
ATOM 869 C CA . LEU A 1 109 ? 2.393 6.321 -12.529 1.00 85.12 109 LEU A CA 1
ATOM 870 C C . LEU A 1 109 ? 3.451 7.423 -12.688 1.00 85.12 109 LEU A C 1
ATOM 872 O O . LEU A 1 109 ? 3.464 8.105 -13.718 1.00 85.12 109 LEU A O 1
ATOM 876 N N . GLN A 1 110 ? 4.329 7.618 -11.703 1.00 86.38 110 GLN A N 1
ATOM 877 C CA . GLN A 1 110 ? 5.446 8.559 -11.802 1.00 86.38 110 GLN A CA 1
ATOM 878 C C . GLN A 1 110 ? 6.430 8.130 -12.896 1.00 86.38 110 GLN A C 1
ATOM 880 O O . GLN A 1 110 ? 6.748 8.943 -13.771 1.00 86.38 110 GLN A O 1
ATOM 885 N N . HIS A 1 111 ? 6.820 6.852 -12.932 1.00 84.62 111 HIS A N 1
ATOM 886 C CA . HIS A 1 111 ? 7.644 6.297 -14.012 1.00 84.62 111 HIS A CA 1
ATOM 887 C C . HIS A 1 111 ? 6.969 6.435 -15.381 1.00 84.62 111 HIS A C 1
ATOM 889 O O . HIS A 1 111 ? 7.590 6.918 -16.334 1.00 84.62 111 HIS A O 1
ATOM 895 N N . CYS A 1 112 ? 5.666 6.154 -15.456 1.00 82.88 112 CYS A N 1
ATOM 896 C CA . CYS A 1 112 ? 4.884 6.301 -16.678 1.00 82.88 112 CYS A CA 1
ATOM 897 C C . CYS A 1 112 ? 4.864 7.752 -17.180 1.00 82.88 112 CYS A C 1
ATOM 899 O O . CYS A 1 112 ? 5.087 8.022 -18.365 1.00 82.88 112 CYS A O 1
ATOM 901 N N . LYS A 1 113 ? 4.660 8.724 -16.281 1.00 81.38 113 LYS A N 1
ATOM 902 C CA . LYS A 1 113 ? 4.691 10.155 -16.614 1.00 81.38 113 LYS A CA 1
ATOM 903 C C . LYS A 1 113 ? 6.060 10.578 -17.133 1.00 81.38 113 LYS A C 1
ATOM 905 O O . LYS A 1 113 ? 6.108 11.165 -18.212 1.00 81.38 113 LYS A O 1
ATOM 910 N N . MET A 1 114 ? 7.139 10.243 -16.421 1.00 80.38 114 MET A N 1
ATOM 911 C CA . MET A 1 114 ? 8.513 10.597 -16.807 1.00 80.38 114 MET A CA 1
ATOM 912 C C . MET A 1 114 ? 8.908 9.989 -18.161 1.00 80.38 114 MET A C 1
ATOM 914 O O . MET A 1 114 ? 9.443 10.679 -19.032 1.00 80.38 114 MET A O 1
ATOM 918 N N . ARG A 1 115 ? 8.574 8.716 -18.392 1.00 77.00 115 ARG A N 1
ATOM 919 C CA . ARG A 1 115 ? 8.818 8.031 -19.669 1.00 77.00 115 ARG A CA 1
ATOM 920 C C . ARG A 1 115 ? 8.040 8.671 -20.814 1.00 77.00 115 ARG A C 1
ATOM 922 O O . ARG A 1 115 ? 8.584 8.916 -21.893 1.00 77.00 115 ARG A O 1
A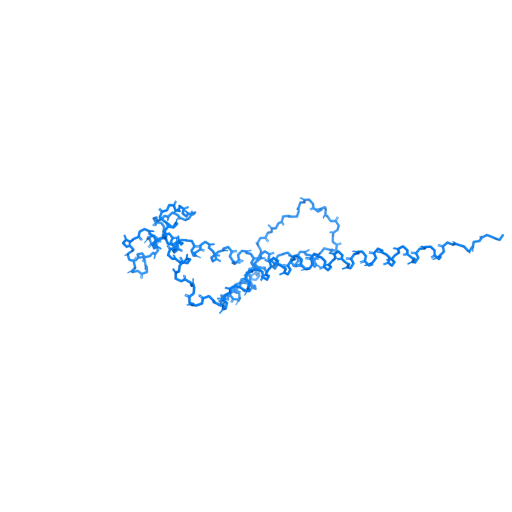TOM 929 N N . THR A 1 116 ? 6.771 9.001 -20.582 1.00 69.06 116 THR A N 1
ATOM 930 C CA . THR A 1 116 ? 5.926 9.591 -21.624 1.00 69.06 116 THR A CA 1
ATOM 931 C C . THR A 1 116 ? 6.330 11.049 -21.917 1.00 69.06 116 THR A C 1
ATOM 933 O O . THR A 1 116 ? 6.140 11.538 -23.029 1.00 69.06 116 THR A O 1
ATOM 936 N N . THR A 1 117 ? 6.844 11.814 -20.942 1.00 67.00 117 THR A N 1
ATOM 937 C CA . THR A 1 117 ? 7.350 13.186 -21.183 1.00 67.00 117 THR A CA 1
ATOM 938 C C . THR A 1 117 ? 8.671 13.195 -21.942 1.00 67.00 117 THR A C 1
ATOM 940 O O . THR A 1 117 ? 8.917 14.114 -22.715 1.00 67.00 117 THR A O 1
ATOM 943 N N . ASN A 1 118 ? 9.494 12.160 -21.777 1.00 62.81 118 ASN A N 1
ATOM 944 C CA . ASN A 1 118 ? 10.774 12.042 -22.477 1.00 62.81 118 ASN A CA 1
ATOM 945 C C . ASN A 1 118 ? 10.624 11.499 -23.911 1.00 62.81 118 ASN A C 1
ATOM 947 O O . ASN A 1 118 ? 11.489 11.729 -24.748 1.00 62.81 118 ASN A O 1
ATOM 951 N N . SER A 1 119 ? 9.510 10.828 -24.219 1.00 60.16 119 SER A N 1
ATOM 952 C CA . SER A 1 119 ? 9.185 10.308 -25.559 1.00 60.16 119 SER A CA 1
ATOM 953 C C . SER A 1 119 ? 8.359 11.271 -26.429 1.00 60.16 119 SER A C 1
ATOM 955 O O . SER A 1 119 ? 8.057 10.958 -27.580 1.00 60.16 119 SER A O 1
ATOM 957 N N . SER A 1 120 ? 8.007 12.466 -25.938 1.00 53.31 120 SER A N 1
ATOM 958 C CA . SER A 1 120 ? 7.198 13.436 -26.690 1.00 53.31 120 SER A CA 1
ATOM 959 C C . SER A 1 120 ? 8.013 14.311 -27.652 1.00 53.31 120 SER A C 1
ATOM 961 O O . SER A 1 120 ? 8.051 15.533 -27.517 1.00 53.31 120 SER A O 1
ATOM 963 N N . SER A 1 121 ? 8.603 13.685 -28.672 1.00 52.69 121 SER A N 1
ATOM 964 C CA . SER A 1 121 ? 8.862 14.322 -29.973 1.00 52.69 121 SER A CA 1
ATOM 965 C C . SER A 1 121 ? 7.644 14.249 -30.914 1.00 52.69 121 SER A C 1
ATOM 967 O O . SER A 1 121 ? 7.651 14.869 -31.978 1.00 52.69 121 SER A O 1
ATOM 969 N N . SER A 1 122 ? 6.561 13.557 -30.531 1.00 51.06 122 SER A N 1
ATOM 970 C CA . SER A 1 122 ? 5.334 13.468 -31.328 1.00 51.06 122 SER A CA 1
ATOM 971 C C . SER A 1 122 ? 4.261 14.466 -30.869 1.00 51.06 122 SER A C 1
ATOM 973 O O . SER A 1 122 ? 3.745 14.450 -29.751 1.00 51.06 122 SER A O 1
ATOM 975 N N . LYS A 1 123 ? 3.926 15.375 -31.786 1.00 53.19 123 LYS A N 1
ATOM 976 C CA . LYS A 1 123 ? 2.871 16.390 -31.698 1.00 53.19 123 LYS A CA 1
ATOM 977 C C . LYS A 1 123 ? 1.465 15.765 -31.783 1.00 53.19 123 LYS A C 1
ATOM 979 O O . LYS A 1 123 ? 0.749 16.046 -32.739 1.00 53.19 123 LYS A O 1
ATOM 984 N N . GLN A 1 124 ? 1.042 14.948 -30.817 1.00 53.06 124 GLN A N 1
ATOM 985 C CA . GLN A 1 124 ? -0.345 14.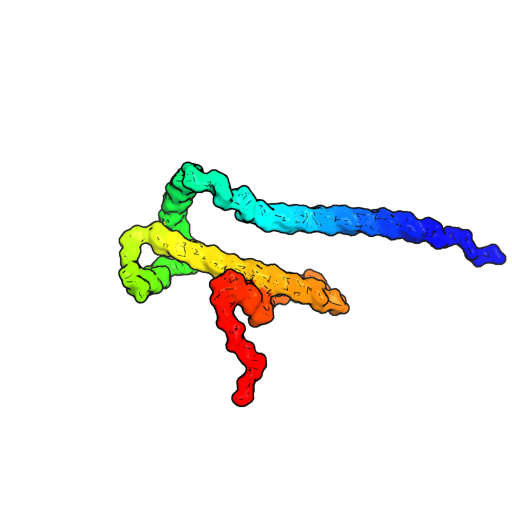454 -30.774 1.00 53.06 124 GLN A CA 1
ATOM 986 C C . GLN A 1 124 ? -1.089 14.993 -29.542 1.00 53.06 124 GLN A C 1
ATOM 988 O O . GLN A 1 124 ? -0.570 14.983 -28.428 1.00 53.06 124 GLN A O 1
ATOM 993 N N . GLY A 1 125 ? -2.289 15.525 -29.789 1.00 50.16 125 GLY A N 1
ATOM 994 C CA . GLY A 1 125 ? -3.110 16.360 -28.908 1.00 50.16 125 GLY A CA 1
ATOM 995 C C . GLY A 1 125 ? -3.124 15.998 -27.420 1.00 50.16 125 GLY A C 1
ATOM 996 O O . GLY A 1 125 ? -3.386 14.872 -27.011 1.00 50.16 125 GLY A O 1
ATOM 997 N N . THR A 1 126 ? -2.942 17.028 -26.601 1.00 56.59 126 THR A N 1
ATOM 998 C CA . THR A 1 126 ? -2.876 17.033 -25.132 1.00 56.59 126 THR A CA 1
ATOM 999 C C . THR A 1 126 ? -4.137 16.551 -24.402 1.00 56.59 126 THR A C 1
ATOM 1001 O O . THR A 1 126 ? -4.134 16.507 -23.174 1.00 56.59 126 THR A O 1
ATOM 1004 N N . LYS A 1 127 ? -5.210 16.187 -25.113 1.00 56.72 127 LYS A N 1
ATOM 1005 C CA . LYS A 1 127 ? -6.524 15.883 -24.523 1.00 56.72 127 LYS A CA 1
ATOM 1006 C C . LYS A 1 127 ? -6.833 14.382 -24.394 1.00 56.72 127 LYS A C 1
ATOM 1008 O O . LYS A 1 127 ? -7.694 14.033 -23.600 1.00 56.72 127 LYS A O 1
ATOM 1013 N N . ASP A 1 128 ? -6.092 13.510 -25.084 1.00 53.22 128 ASP A N 1
ATOM 1014 C CA . ASP A 1 128 ? -6.345 12.053 -25.134 1.00 53.22 128 ASP A CA 1
ATOM 1015 C C . ASP A 1 128 ? -5.135 11.208 -24.697 1.00 53.22 128 ASP A C 1
ATOM 1017 O O . ASP A 1 128 ? -4.894 10.094 -25.165 1.00 53.22 128 ASP A O 1
ATOM 1021 N N . ARG A 1 129 ? -4.321 11.737 -23.780 1.00 66.06 129 ARG A N 1
ATOM 1022 C CA . ARG A 1 129 ? -3.161 11.008 -23.262 1.00 66.06 129 ARG A CA 1
ATOM 1023 C C . ARG A 1 129 ? -3.616 9.976 -22.231 1.00 66.06 129 ARG A C 1
ATOM 1025 O O . ARG A 1 129 ? -3.721 10.269 -21.044 1.00 66.06 129 ARG A O 1
ATOM 1032 N N . ARG A 1 130 ? -3.915 8.770 -22.711 1.00 71.06 130 ARG A N 1
ATOM 1033 C CA . ARG A 1 130 ? -4.264 7.612 -21.882 1.00 71.06 130 ARG A CA 1
ATOM 1034 C C . ARG A 1 130 ? -3.003 7.090 -21.192 1.00 71.06 130 ARG A C 1
ATOM 1036 O O . ARG A 1 130 ? -2.028 6.766 -21.864 1.00 71.06 130 ARG A O 1
ATOM 1043 N N . TYR A 1 131 ? -3.017 7.036 -19.863 1.00 78.31 131 TYR A N 1
ATOM 1044 C CA . TYR A 1 131 ? -1.971 6.359 -19.099 1.00 78.31 131 TYR A CA 1
ATOM 1045 C C . TYR A 1 131 ? -2.249 4.858 -19.108 1.00 78.31 131 TYR A C 1
ATOM 1047 O O . TYR A 1 131 ? -3.346 4.429 -18.757 1.00 78.31 131 TYR A O 1
ATOM 1055 N N . CYS A 1 132 ? -1.251 4.075 -19.507 1.00 81.75 132 CYS A N 1
ATOM 1056 C CA . CYS A 1 132 ? -1.310 2.619 -19.503 1.00 81.75 132 CYS A CA 1
ATOM 1057 C C . CYS A 1 132 ? -0.250 2.096 -18.535 1.00 81.75 132 CYS A C 1
ATOM 1059 O O . CYS A 1 132 ? 0.909 2.507 -18.623 1.00 81.75 132 CYS A O 1
ATOM 1061 N N . LEU A 1 133 ? -0.634 1.187 -17.636 1.00 83.94 133 LEU A N 1
ATOM 1062 C CA . LEU A 1 133 ? 0.316 0.508 -16.760 1.00 83.94 133 LEU A CA 1
ATOM 1063 C C . LEU A 1 133 ? 1.094 -0.522 -17.585 1.00 83.94 133 LEU A C 1
ATOM 1065 O O . LEU A 1 133 ? 0.510 -1.474 -18.103 1.00 83.94 133 LEU A O 1
ATOM 1069 N N . THR A 1 134 ? 2.400 -0.308 -17.743 1.00 85.19 134 THR A N 1
ATOM 1070 C CA . THR A 1 134 ? 3.276 -1.189 -18.526 1.00 85.19 134 THR A CA 1
ATOM 1071 C C . THR A 1 134 ? 4.306 -1.883 -17.642 1.00 85.19 134 THR A C 1
ATOM 1073 O O . THR A 1 134 ? 4.644 -1.398 -16.563 1.00 85.19 134 THR A O 1
ATOM 1076 N N . MET A 1 135 ? 4.840 -3.015 -18.112 1.00 83.94 135 MET A N 1
ATOM 1077 C CA . MET A 1 135 ? 5.879 -3.755 -17.383 1.00 83.94 135 MET A CA 1
ATOM 1078 C C . MET A 1 135 ? 7.162 -2.932 -17.193 1.00 83.94 135 MET A C 1
ATOM 1080 O O . MET A 1 135 ? 7.876 -3.144 -16.219 1.00 83.94 135 MET A O 1
ATOM 1084 N N . GLU A 1 136 ? 7.434 -1.973 -18.080 1.00 82.00 136 GLU A N 1
ATOM 1085 C CA . GLU A 1 136 ? 8.581 -1.059 -17.989 1.00 82.00 136 GLU A CA 1
ATOM 1086 C C . GLU A 1 136 ? 8.462 -0.086 -16.810 1.00 82.00 136 GLU A C 1
ATOM 1088 O O . GLU A 1 136 ? 9.471 0.278 -16.220 1.00 82.00 136 GLU A O 1
ATOM 1093 N N . ASP A 1 137 ? 7.234 0.306 -16.456 1.00 83.38 137 ASP A N 1
ATOM 1094 C CA . ASP A 1 137 ? 6.955 1.212 -15.335 1.00 83.38 137 ASP A CA 1
ATOM 1095 C C . ASP A 1 137 ? 6.821 0.455 -14.011 1.00 83.38 137 ASP A C 1
ATOM 1097 O O . ASP A 1 137 ? 7.163 0.970 -12.950 1.00 83.38 137 ASP A O 1
ATOM 1101 N N . LEU A 1 138 ? 6.324 -0.783 -14.077 1.00 85.38 138 LEU A N 1
ATOM 1102 C CA . LEU A 1 138 ? 6.078 -1.615 -12.9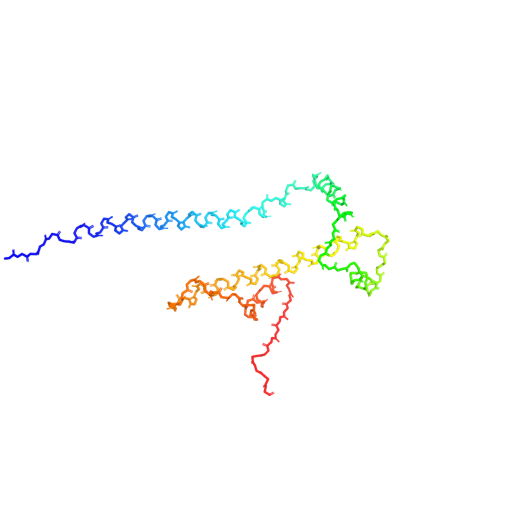04 1.00 85.38 138 LEU A CA 1
ATOM 1103 C C . LEU A 1 138 ? 7.359 -2.275 -12.366 1.00 85.38 138 LEU A C 1
ATOM 1105 O O . LEU A 1 138 ? 7.490 -2.466 -11.162 1.00 85.38 138 LEU A O 1
ATOM 1109 N N . THR A 1 139 ? 8.310 -2.618 -13.240 1.00 86.62 139 THR A N 1
ATOM 1110 C CA . THR A 1 139 ? 9.587 -3.238 -12.839 1.00 86.62 139 THR A CA 1
ATOM 1111 C C . THR A 1 139 ? 10.417 -2.358 -11.890 1.00 86.62 139 THR A C 1
ATOM 1113 O O . THR A 1 139 ? 10.823 -2.878 -10.853 1.00 86.62 139 THR A O 1
ATOM 1116 N N . PRO A 1 140 ? 10.670 -1.061 -12.175 1.00 83.56 140 PRO A N 1
ATOM 1117 C CA . PRO A 1 140 ? 11.399 -0.200 -11.244 1.00 83.56 140 PRO A CA 1
A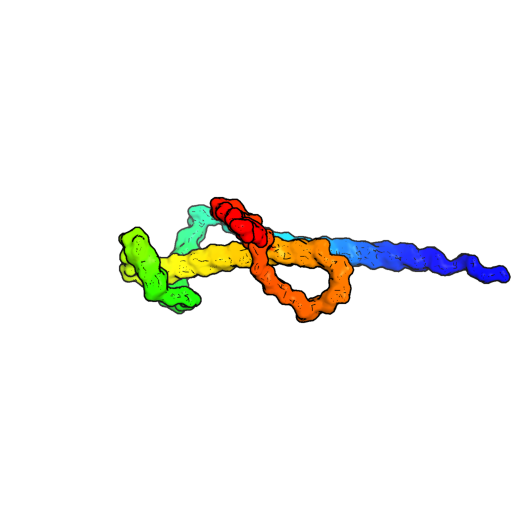TOM 1118 C C . PRO A 1 140 ? 10.608 0.065 -9.959 1.00 83.56 140 PRO A C 1
ATOM 1120 O O . PRO A 1 140 ? 11.199 -0.012 -8.888 1.00 83.56 140 PRO A O 1
ATOM 1123 N N . ALA A 1 141 ? 9.285 0.263 -10.047 1.00 86.25 141 ALA A N 1
ATOM 1124 C CA . ALA A 1 141 ? 8.439 0.462 -8.869 1.00 86.25 141 ALA A CA 1
ATOM 1125 C C . ALA A 1 141 ? 8.536 -0.729 -7.902 1.00 86.25 141 ALA A C 1
ATOM 1127 O O . ALA A 1 141 ? 8.724 -0.557 -6.708 1.00 86.25 141 ALA A O 1
ATOM 1128 N N . LEU A 1 142 ? 8.478 -1.960 -8.415 1.00 85.12 142 LEU A N 1
ATOM 1129 C CA . LEU A 1 142 ? 8.561 -3.165 -7.586 1.00 85.12 142 LEU A CA 1
ATOM 1130 C C . LEU A 1 142 ? 9.980 -3.508 -7.121 1.00 85.12 142 LEU A C 1
ATOM 1132 O O . LEU A 1 142 ? 10.127 -4.161 -6.087 1.00 85.12 142 LEU A O 1
ATOM 1136 N N . ALA A 1 143 ? 11.013 -3.048 -7.831 1.00 85.31 143 ALA A N 1
ATOM 1137 C CA . ALA A 1 143 ? 12.398 -3.203 -7.396 1.00 85.31 143 ALA A CA 1
ATOM 1138 C C . ALA A 1 143 ? 12.675 -2.438 -6.090 1.00 85.31 143 ALA A C 1
ATOM 1140 O O . ALA A 1 143 ? 13.439 -2.926 -5.260 1.00 85.31 143 ALA A O 1
ATOM 1141 N N . GLU A 1 144 ? 12.009 -1.301 -5.877 1.00 80.81 144 GLU A N 1
ATOM 1142 C CA . GLU A 1 144 ? 12.103 -0.509 -4.643 1.00 80.81 144 GLU A CA 1
ATOM 1143 C C . GLU A 1 144 ? 11.475 -1.229 -3.436 1.00 80.81 144 GLU A C 1
ATOM 1145 O O . GLU A 1 144 ? 11.992 -1.156 -2.324 1.00 80.81 144 GLU A O 1
ATOM 1150 N N . PHE A 1 145 ? 10.451 -2.056 -3.676 1.00 81.81 145 PHE A N 1
ATOM 1151 C CA . PHE A 1 145 ? 9.876 -2.973 -2.680 1.00 81.81 145 PHE A CA 1
ATOM 1152 C C . PHE A 1 145 ? 10.621 -4.321 -2.572 1.00 81.81 145 PHE A C 1
ATOM 1154 O O . PHE A 1 145 ? 10.193 -5.205 -1.830 1.00 81.81 145 PHE A O 1
ATOM 1161 N N . GLY A 1 146 ? 11.718 -4.518 -3.315 1.00 83.06 146 GLY A N 1
ATOM 1162 C CA . GLY A 1 146 ? 12.521 -5.748 -3.294 1.00 83.06 146 GLY A CA 1
ATOM 1163 C C . GLY A 1 146 ? 11.952 -6.921 -4.107 1.00 83.06 146 GLY A C 1
ATOM 1164 O O . GLY A 1 146 ? 12.445 -8.046 -4.001 1.00 83.06 146 GLY A O 1
ATOM 1165 N N . ILE A 1 147 ? 10.935 -6.693 -4.944 1.00 85.00 147 ILE A N 1
ATOM 1166 C CA . ILE A 1 147 ? 10.298 -7.728 -5.768 1.00 85.00 147 ILE A CA 1
ATOM 1167 C C . ILE A 1 147 ? 10.937 -7.737 -7.164 1.00 85.00 147 ILE A C 1
ATOM 1169 O O . ILE A 1 147 ? 10.820 -6.788 -7.935 1.00 85.00 147 ILE A O 1
ATOM 1173 N N . THR A 1 148 ? 11.598 -8.843 -7.524 1.00 80.94 148 THR A N 1
ATOM 1174 C CA . THR A 1 148 ? 12.276 -8.977 -8.825 1.00 80.94 148 THR A CA 1
ATOM 1175 C C . THR A 1 148 ? 11.370 -9.632 -9.870 1.00 80.94 148 THR A C 1
ATOM 1177 O O . THR A 1 148 ? 11.110 -10.833 -9.807 1.00 80.94 148 THR A O 1
ATOM 1180 N N . ILE A 1 149 ? 10.951 -8.874 -10.888 1.00 78.19 149 ILE A N 1
ATOM 1181 C CA . ILE A 1 149 ? 10.220 -9.411 -12.045 1.00 78.19 149 ILE A CA 1
ATOM 1182 C C . ILE A 1 149 ? 11.190 -9.667 -13.198 1.00 78.19 149 ILE A C 1
ATOM 1184 O O . ILE A 1 149 ? 11.751 -8.739 -13.773 1.00 78.19 149 ILE A O 1
ATOM 1188 N N . LYS A 1 150 ? 11.344 -10.935 -13.591 1.00 70.44 150 LYS A N 1
ATOM 1189 C CA . LYS A 1 150 ? 12.072 -11.335 -14.806 1.00 70.44 150 LYS A CA 1
ATOM 1190 C C . LYS A 1 150 ? 11.078 -11.857 -15.833 1.00 70.44 150 LYS A C 1
ATOM 1192 O O . LYS A 1 150 ? 10.813 -13.055 -15.883 1.00 70.44 150 LYS A O 1
ATOM 1197 N N . LYS A 1 151 ? 10.491 -10.960 -16.629 1.00 70.62 151 LYS A N 1
ATOM 1198 C CA . LYS A 1 151 ? 9.624 -11.368 -17.740 1.00 70.62 151 LYS A CA 1
ATOM 1199 C C . LYS A 1 151 ? 10.438 -11.406 -19.040 1.00 70.62 151 LYS A C 1
ATOM 1201 O O . LYS A 1 151 ? 10.947 -10.359 -19.434 1.00 70.62 151 LYS A O 1
ATOM 1206 N N . PRO A 1 152 ? 10.592 -12.570 -19.698 1.00 75.44 152 PRO A N 1
ATOM 1207 C CA . PRO A 1 152 ? 11.240 -12.631 -21.003 1.00 75.44 152 PRO A CA 1
ATOM 1208 C C . PRO A 1 152 ? 10.368 -11.929 -22.053 1.00 75.44 152 PRO A C 1
ATOM 1210 O O . PRO A 1 152 ? 9.141 -12.036 -22.025 1.00 75.44 152 PRO A O 1
ATOM 1213 N N . HIS A 1 153 ? 11.000 -11.197 -22.974 1.00 72.69 153 HIS A N 1
ATOM 1214 C CA . HIS A 1 153 ? 10.296 -10.441 -24.020 1.00 72.69 153 HIS A CA 1
ATOM 1215 C C . HIS A 1 153 ? 9.632 -11.341 -25.068 1.00 72.69 153 HIS A C 1
ATOM 1217 O O . HIS A 1 153 ? 8.664 -10.936 -25.706 1.00 72.69 153 HIS A O 1
ATOM 1223 N N . TYR A 1 154 ? 10.135 -12.559 -25.226 1.00 73.44 154 TYR A N 1
ATOM 1224 C CA . TYR A 1 154 ? 9.547 -13.603 -26.045 1.00 73.44 154 TYR A CA 1
ATOM 1225 C C . TYR A 1 154 ? 9.980 -14.959 -25.483 1.00 73.44 154 TYR A C 1
ATOM 1227 O O . TYR A 1 154 ? 11.069 -15.086 -24.919 1.00 73.44 154 TYR A O 1
ATOM 1235 N N . TYR A 1 155 ? 9.103 -15.950 -25.604 1.00 73.19 155 TYR A N 1
ATOM 1236 C CA . TYR A 1 155 ? 9.449 -17.349 -25.386 1.00 73.19 155 TYR A CA 1
ATOM 1237 C C . TYR A 1 155 ? 9.865 -17.918 -26.745 1.00 73.19 155 TYR A C 1
ATOM 1239 O O . TYR A 1 155 ? 9.158 -17.691 -27.729 1.00 73.19 155 TYR A O 1
ATOM 1247 N N . VAL A 1 156 ? 11.026 -18.571 -26.802 1.00 66.19 156 VAL A N 1
ATOM 1248 C CA . VAL A 1 156 ? 11.429 -19.422 -27.935 1.00 66.19 156 VAL A CA 1
ATOM 1249 C C . VAL A 1 156 ? 10.907 -20.824 -27.676 1.00 66.19 156 VAL A C 1
ATOM 1251 O O . VAL A 1 156 ? 11.015 -21.256 -26.505 1.00 66.19 156 VAL A O 1
#

Nearest PDB structures (foldseek):
  7enc-assembly1_Dj  TM=8.858E-01  e=8.651E-12  Homo sapiens
  7edx-assembly1_j  TM=8.925E-01  e=1.912E-11  Homo sapiens
  7egb-assembly1_J  TM=9.127E-01 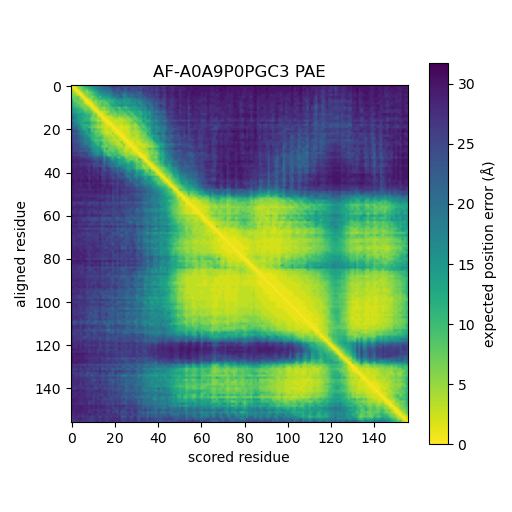 e=6.279E-11  Homo sapiens
  7kts-assembly1_H  TM=8.577E-01  e=7.165E-11  Homo sapiens
  4wv4-assembly1_A  TM=9.039E-01  e=2.082E-09  Homo sapiens

Foldseek 3Di:
DDDDDPPPVVVVVVVVVVVVVVVVVVVVVVVVCVVVVVVVPPPPPCPVPVVVVVVVVLVVLVPDQAPDHLVVLQVVCVVVVHHDPDSSVSSVVRVVVVVVVVQLVVQLVVQQVVVVVVPPPDPDDPPPPDRDRDPSSNQVSVVVVVDHDDDDPDDD

InterPro domains:
  IPR003923 Transcription initiation factor TFIID, subunit 10 [PF03540] (54-155)
  IPR003923 Transcription initiation factor TFIID, subunit 10 [PR01443] (66-82)
  IPR003923 Transcription initiation factor TFIID, subunit 10 [PR01443] (86-108)
  IPR003923 Transcription initiation factor TFIID, subunit 10 [PR01443] (130-152)
  IPR003923 Transcription initiation factor TFIID, subunit 10 [PTHR21242] (36-156)
  IPR003923 Transcription initiation factor TFIID, subunit 10 [cd07982] (52-149)

Organism: Acanthoscelides obtectus (NCBI:txid200917)

Sequence (156 aa):
MTTSTSVACQLKVHCRIWLYVCKQQAKLLKRQVFKMNQDEKMIEDQNLSLGQPLSDFLQQLEDYTPTIPDAVTCYYLRSSGFEPKDPRLVRLISIAAQKFISDIANDALQHCKMRTTNSSSSKQGTKDRRYCLTMEDLTPALAEFGITIKKPHYYV

Mean predicted aligned error: 16.41 Å

Radius of gyration: 25.48 Å; Cα contacts (8 Å, |Δi|>4): 54; chains: 1; bounding box: 36×71×71 Å

Solvent-accessible surface area (backbone atoms only — not comparable to full-atom values): 9699 Å² total; per-residue (Å²): 143,86,88,90,82,71,71,75,64,59,58,61,55,52,54,54,49,50,51,49,50,52,53,49,50,52,50,50,48,50,50,53,50,52,68,54,50,67,70,66,76,66,70,85,83,34,90,86,64,48,64,62,62,46,54,55,48,59,60,54,39,74,79,56,79,58,95,60,55,66,70,58,51,51,50,56,32,47,75,72,74,42,80,80,89,49,70,49,58,51,46,51,52,44,47,52,53,52,50,53,55,50,50,50,52,51,46,19,48,50,44,43,49,56,54,54,64,74,62,60,84,64,95,68,70,92,84,74,79,78,87,70,96,45,73,82,25,44,43,61,42,33,46,77,76,70,46,86,78,85,76,75,96,66,87,132

pLDDT: mean 70.14, std 17.45, range [35.22, 93.31]